Protein AF-A0A7J5AWG3-F1 (afdb_monomer_lite)

pLDDT: mean 84.86, std 14.4, range [39.19, 98.0]

Sequence (70 aa):
MFTALTGVIAEVLAGRTEHGLMPKCSQPVALDLHDRVANCVAAGDARGAEAAMRELLGDARHASGSGSNR

Structure (mmCIF, N/CA/C/O backbone):
data_AF-A0A7J5AWG3-F1
#
_entry.id   AF-A0A7J5AWG3-F1
#
loop_
_atom_site.group_PDB
_atom_site.id
_atom_site.type_symbol
_atom_site.label_atom_id
_atom_site.label_alt_id
_atom_site.label_comp_id
_atom_site.label_asym_id
_atom_site.label_entity_id
_atom_site.label_seq_id
_atom_site.pdbx_PDB_ins_code
_atom_site.Cartn_x
_atom_site.Cartn_y
_atom_site.Cartn_z
_atom_site.occupancy
_atom_site.B_iso_or_equiv
_atom_site.auth_seq_id
_atom_site.auth_comp_id
_atom_site.auth_asym_id
_atom_site.auth_atom_id
_atom_site.pdbx_PDB_model_num
ATOM 1 N N . MET A 1 1 ? -3.986 10.796 13.202 1.00 73.25 1 MET A N 1
ATOM 2 C CA . MET A 1 1 ? -2.697 11.398 12.790 1.00 73.25 1 MET A CA 1
ATOM 3 C C . MET A 1 1 ? -2.494 11.302 11.277 1.00 73.25 1 MET A C 1
ATOM 5 O O . MET A 1 1 ? -2.478 12.346 10.648 1.00 73.25 1 MET A O 1
ATOM 9 N N . PHE A 1 2 ? -2.428 10.108 10.668 1.00 76.19 2 PHE A N 1
ATOM 10 C CA . PHE A 1 2 ? -2.211 9.949 9.213 1.00 76.19 2 PHE A CA 1
ATOM 11 C C . PHE A 1 2 ? -3.269 10.598 8.311 1.00 76.19 2 PHE A C 1
ATOM 13 O O . PHE A 1 2 ? -2.932 11.102 7.248 1.00 76.19 2 PHE A O 1
ATOM 20 N N . THR A 1 3 ? -4.523 10.674 8.755 1.00 87.31 3 THR A N 1
ATOM 21 C CA . THR A 1 3 ? -5.607 11.348 8.022 1.00 87.31 3 THR A CA 1
ATOM 22 C C . THR A 1 3 ? -5.333 12.836 7.781 1.00 87.31 3 THR A C 1
ATOM 24 O O . THR A 1 3 ? -5.771 13.389 6.781 1.00 87.31 3 THR A O 1
ATOM 27 N 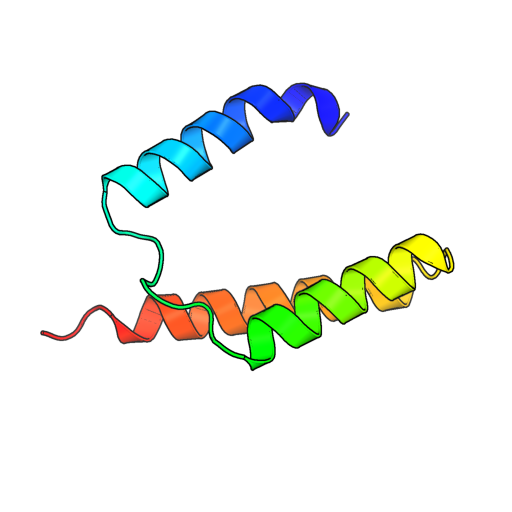N . ALA A 1 4 ? -4.571 13.492 8.664 1.00 92.75 4 ALA A N 1
ATOM 28 C CA . ALA A 1 4 ? -4.177 14.889 8.475 1.00 92.75 4 ALA A CA 1
ATOM 29 C C . ALA A 1 4 ? -3.158 15.067 7.331 1.00 92.75 4 ALA A C 1
ATOM 31 O O . ALA A 1 4 ? -3.000 16.170 6.820 1.00 92.75 4 ALA A O 1
ATOM 32 N N . LEU A 1 5 ? -2.481 13.989 6.913 1.00 94.19 5 LEU A N 1
ATOM 33 C CA . LEU A 1 5 ? -1.509 14.000 5.817 1.00 94.19 5 LEU A CA 1
ATOM 34 C C . LEU A 1 5 ? -2.143 13.700 4.456 1.00 94.19 5 LEU A C 1
ATOM 36 O O . LEU A 1 5 ? -1.465 13.842 3.443 1.00 94.19 5 LEU A O 1
ATOM 40 N N . THR A 1 6 ? -3.419 13.302 4.405 1.00 93.12 6 THR A N 1
ATOM 41 C CA . THR A 1 6 ? -4.081 12.866 3.167 1.00 93.12 6 THR A CA 1
ATOM 42 C C . THR A 1 6 ? -3.966 13.899 2.046 1.00 93.12 6 THR A C 1
ATOM 44 O O . THR A 1 6 ? -3.619 13.523 0.931 1.00 93.12 6 THR A O 1
ATOM 47 N N . GLY A 1 7 ? -4.175 15.189 2.339 1.00 95.25 7 GLY A N 1
ATOM 48 C CA . GLY A 1 7 ? -4.052 16.255 1.336 1.00 95.25 7 GLY A CA 1
ATOM 49 C C . GLY A 1 7 ? -2.634 16.388 0.774 1.00 95.25 7 GLY A C 1
ATOM 50 O O . GLY A 1 7 ? -2.448 16.403 -0.435 1.00 95.25 7 GLY A O 1
ATOM 51 N N . VAL A 1 8 ? -1.616 16.395 1.641 1.00 95.69 8 VAL A N 1
ATOM 52 C CA . VAL A 1 8 ? -0.207 16.501 1.218 1.00 95.69 8 VAL A CA 1
ATOM 53 C C . VAL A 1 8 ? 0.232 15.271 0.419 1.00 95.69 8 VAL A C 1
ATOM 55 O O . VAL A 1 8 ? 0.924 15.398 -0.585 1.00 95.69 8 VAL A O 1
ATOM 58 N N . ILE A 1 9 ? -0.180 14.073 0.844 1.00 93.12 9 ILE A N 1
ATOM 59 C CA . ILE A 1 9 ? 0.120 12.824 0.132 1.00 93.12 9 ILE A CA 1
ATOM 60 C C . ILE A 1 9 ? -0.516 12.838 -1.260 1.00 93.12 9 ILE A C 1
ATOM 62 O O . ILE A 1 9 ? 0.147 12.462 -2.225 1.00 93.12 9 ILE A O 1
ATOM 66 N N . ALA A 1 10 ? -1.767 13.292 -1.372 1.00 94.00 10 ALA A N 1
ATOM 67 C CA . ALA A 1 10 ? -2.458 13.398 -2.652 1.00 94.00 10 ALA A CA 1
ATOM 68 C C . ALA A 1 10 ? -1.709 14.324 -3.623 1.00 94.00 10 ALA A C 1
ATOM 70 O O . ALA A 1 10 ? -1.405 13.901 -4.737 1.00 94.00 10 ALA A O 1
ATOM 71 N N . GLU A 1 11 ? -1.319 15.521 -3.175 1.00 96.38 11 GLU A N 1
ATOM 72 C CA . GLU A 1 11 ? -0.563 16.478 -3.998 1.00 96.38 11 GLU A CA 1
ATOM 73 C C . GLU A 1 11 ? 0.788 15.913 -4.465 1.00 96.38 11 GLU A C 1
ATOM 75 O O . GLU A 1 11 ? 1.157 16.036 -5.632 1.00 96.38 11 GLU A O 1
ATOM 80 N N . VAL A 1 12 ? 1.524 15.225 -3.585 1.00 93.88 12 VAL A N 1
ATOM 81 C CA . VAL A 1 12 ? 2.809 14.605 -3.954 1.00 93.88 12 VAL A CA 1
ATOM 82 C C . VAL A 1 12 ? 2.623 13.500 -4.998 1.00 93.88 12 VAL A C 1
ATOM 84 O O . VAL A 1 12 ? 3.420 13.396 -5.934 1.00 93.88 12 VAL A O 1
ATOM 87 N N . LEU A 1 13 ? 1.598 12.656 -4.852 1.00 91.50 13 LEU A N 1
ATOM 88 C CA . LEU A 1 13 ? 1.311 11.587 -5.812 1.00 91.50 13 LEU A CA 1
ATOM 89 C C . LEU A 1 13 ? 0.872 12.145 -7.173 1.00 91.50 13 LEU A C 1
ATOM 91 O O . LEU A 1 13 ? 1.327 11.642 -8.205 1.00 91.50 13 LEU A O 1
ATOM 95 N N . ALA A 1 14 ? 0.048 13.198 -7.175 1.00 92.62 14 ALA A N 1
ATOM 96 C CA . ALA A 1 14 ? -0.370 13.899 -8.385 1.00 92.62 14 ALA A CA 1
ATOM 97 C C . ALA A 1 14 ? 0.841 14.492 -9.120 1.00 92.62 14 ALA A C 1
ATOM 99 O O . ALA A 1 14 ? 1.114 14.098 -10.254 1.00 92.62 14 ALA A O 1
ATOM 100 N N . GLY A 1 15 ? 1.657 15.303 -8.439 1.00 93.12 15 GLY A N 1
ATOM 101 C CA . GLY A 1 15 ? 2.840 15.919 -9.045 1.00 93.12 15 GLY A CA 1
ATOM 102 C C . GLY A 1 15 ? 3.843 14.892 -9.585 1.00 93.12 15 GLY A C 1
ATOM 103 O O . GLY A 1 15 ? 4.388 15.051 -10.675 1.00 93.12 15 GLY A O 1
ATOM 104 N N . ARG A 1 16 ? 4.062 13.772 -8.882 1.00 91.00 16 ARG A N 1
ATOM 105 C CA . ARG A 1 16 ? 4.933 12.687 -9.381 1.00 91.00 16 ARG A CA 1
ATOM 106 C C . ARG A 1 16 ? 4.392 12.020 -10.645 1.00 91.00 16 ARG A C 1
ATOM 108 O O . ARG A 1 16 ? 5.187 11.584 -11.476 1.00 91.00 16 ARG A O 1
ATOM 115 N N . THR A 1 17 ? 3.073 11.917 -10.772 1.00 87.75 17 THR A N 1
ATOM 116 C CA . THR A 1 17 ? 2.418 11.355 -11.958 1.00 87.75 17 THR A CA 1
ATOM 117 C C . THR A 1 17 ? 2.531 12.320 -13.134 1.00 87.75 17 THR A C 1
ATOM 119 O O . THR A 1 17 ? 2.983 11.925 -14.206 1.00 87.75 17 THR A O 1
ATOM 122 N N . GLU A 1 18 ? 2.216 13.597 -12.912 1.00 91.19 18 GLU A N 1
ATOM 123 C CA . GLU A 1 18 ? 2.289 14.661 -13.920 1.00 91.19 18 GLU A CA 1
ATOM 124 C C . GLU A 1 18 ? 3.712 14.871 -14.453 1.00 91.19 18 GLU A C 1
ATOM 126 O O . GLU A 1 18 ? 3.911 15.043 -15.654 1.00 91.19 18 GLU A O 1
ATOM 131 N N . HIS A 1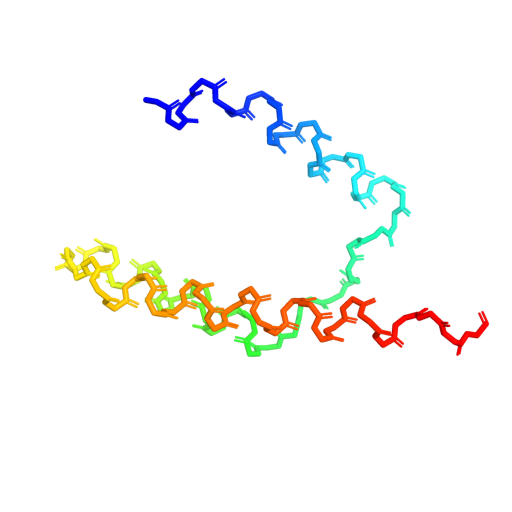 19 ? 4.721 14.783 -13.583 1.00 89.81 19 HIS A N 1
ATOM 132 C CA . HIS A 1 19 ? 6.128 14.923 -13.961 1.00 89.81 19 HIS A CA 1
ATOM 133 C C . HIS A 1 19 ? 6.782 13.623 -14.463 1.00 89.81 19 HIS A C 1
ATOM 135 O O . HIS A 1 19 ? 7.992 13.597 -14.685 1.00 89.81 19 HIS A O 1
ATOM 141 N N . GLY A 1 20 ? 6.023 12.535 -14.641 1.00 84.31 20 GLY A N 1
ATOM 142 C CA . GLY A 1 20 ? 6.548 11.280 -15.192 1.00 84.31 20 GLY A CA 1
ATOM 143 C C . GLY A 1 20 ? 7.558 10.557 -14.291 1.00 84.31 20 GLY A C 1
ATOM 144 O O . GLY A 1 20 ? 8.354 9.757 -14.774 1.00 84.31 20 GLY A O 1
ATOM 145 N N . LEU A 1 21 ? 7.528 10.819 -12.980 1.00 85.31 21 LEU A N 1
ATOM 146 C CA . LEU A 1 21 ? 8.386 10.176 -11.974 1.00 85.31 21 LEU A CA 1
ATOM 147 C C . LEU A 1 21 ? 7.814 8.838 -11.474 1.00 85.31 21 LEU A C 1
ATOM 149 O O . LEU A 1 21 ? 8.412 8.174 -10.622 1.00 85.31 21 LEU A O 1
ATOM 153 N N . MET A 1 22 ? 6.635 8.457 -11.967 1.00 82.00 22 MET A N 1
ATOM 154 C CA . MET A 1 22 ? 6.038 7.140 -11.773 1.00 82.00 22 MET A CA 1
ATOM 155 C C . MET A 1 22 ? 6.397 6.228 -12.957 1.00 82.00 22 MET A C 1
ATOM 157 O O . MET A 1 22 ? 6.247 6.639 -14.110 1.00 82.00 22 MET A O 1
ATOM 161 N N . PRO A 1 23 ? 6.848 4.985 -12.708 1.00 73.94 23 PRO A N 1
ATOM 162 C CA . PRO A 1 23 ? 7.002 3.988 -13.762 1.00 73.94 23 PRO A CA 1
ATOM 163 C C . PRO A 1 23 ? 5.688 3.786 -14.527 1.00 73.94 23 PRO A C 1
ATOM 165 O O . PRO A 1 23 ? 4.620 3.743 -13.922 1.00 73.94 23 PRO A O 1
ATOM 168 N N . LYS A 1 24 ? 5.763 3.610 -15.852 1.00 75.75 24 LYS A N 1
ATOM 169 C CA . LYS A 1 24 ? 4.574 3.374 -16.700 1.00 75.75 24 LYS A CA 1
ATOM 170 C C . LYS A 1 24 ? 3.860 2.057 -16.385 1.00 75.75 24 LYS A C 1
ATOM 172 O O . LYS A 1 24 ? 2.653 1.963 -16.568 1.00 75.75 24 LYS A O 1
ATOM 177 N N . CYS A 1 25 ? 4.613 1.060 -15.924 1.00 73.12 25 CYS A N 1
ATOM 178 C CA . CYS A 1 25 ? 4.094 -0.223 -15.473 1.00 73.12 25 CYS A CA 1
ATOM 179 C C . CYS A 1 25 ? 4.706 -0.548 -14.111 1.00 73.12 25 CYS A C 1
ATOM 181 O O . CYS A 1 25 ? 5.930 -0.505 -13.957 1.00 73.12 25 CYS A O 1
ATOM 183 N N . SER A 1 26 ? 3.863 -0.900 -13.143 1.00 74.19 26 SER A N 1
ATOM 184 C CA . SER A 1 26 ? 4.323 -1.460 -11.874 1.00 74.19 26 SER A CA 1
ATOM 185 C C . SER A 1 26 ? 5.008 -2.800 -12.121 1.00 74.19 26 SER A C 1
ATOM 187 O O . SER A 1 26 ? 4.530 -3.613 -12.914 1.00 74.19 26 SER A O 1
ATOM 189 N N . GLN A 1 27 ? 6.129 -3.040 -11.444 1.00 77.62 27 GLN A N 1
ATOM 190 C CA . GLN A 1 27 ? 6.774 -4.348 -11.495 1.00 77.62 27 GLN A CA 1
ATOM 191 C C . GLN A 1 27 ? 5.877 -5.386 -10.796 1.00 77.62 27 GLN A C 1
ATOM 193 O O . GLN A 1 27 ? 5.338 -5.060 -9.737 1.00 77.62 27 GLN A O 1
ATOM 198 N N . PRO A 1 28 ? 5.737 -6.618 -11.325 1.00 79.88 28 PRO A N 1
ATOM 199 C CA . PRO A 1 28 ? 4.891 -7.654 -10.722 1.00 79.88 28 PRO A CA 1
ATOM 200 C C . PRO A 1 28 ? 5.177 -7.882 -9.232 1.00 79.88 28 PRO A C 1
ATOM 202 O O . PRO A 1 28 ? 4.256 -7.905 -8.427 1.00 79.88 28 PRO A O 1
ATOM 205 N N . VAL A 1 29 ? 6.459 -7.889 -8.849 1.00 80.62 29 VAL A N 1
ATOM 206 C CA . VAL A 1 29 ? 6.895 -8.023 -7.448 1.00 80.62 29 VAL A CA 1
ATOM 207 C C . VAL A 1 29 ? 6.334 -6.931 -6.528 1.00 80.62 29 VAL A C 1
ATOM 209 O O . VAL A 1 29 ? 5.980 -7.202 -5.386 1.00 80.62 29 VAL A O 1
ATOM 212 N N . ALA A 1 30 ? 6.183 -5.698 -7.019 1.00 83.94 30 ALA A N 1
ATOM 213 C CA . ALA A 1 30 ? 5.620 -4.614 -6.222 1.00 83.94 30 ALA A CA 1
ATOM 214 C C . ALA A 1 30 ? 4.117 -4.821 -5.977 1.00 83.94 30 ALA A C 1
ATOM 216 O O . ALA A 1 30 ? 3.629 -4.493 -4.899 1.00 83.94 30 ALA A O 1
ATOM 217 N N . LEU A 1 31 ? 3.392 -5.381 -6.953 1.00 87.25 31 LEU A N 1
ATOM 218 C CA . LEU A 1 31 ? 1.973 -5.720 -6.801 1.00 87.25 31 LEU A CA 1
ATOM 219 C C . LEU A 1 31 ? 1.788 -6.840 -5.770 1.00 87.25 31 LEU A C 1
ATOM 221 O O . LEU A 1 31 ? 0.987 -6.684 -4.852 1.00 87.25 31 LEU A O 1
ATOM 225 N N . ASP A 1 32 ? 2.600 -7.897 -5.847 1.00 90.62 32 ASP A N 1
ATOM 226 C CA . ASP A 1 32 ? 2.562 -9.005 -4.883 1.00 90.62 32 ASP A CA 1
ATOM 227 C C . ASP A 1 32 ? 2.849 -8.524 -3.448 1.00 90.62 32 ASP A C 1
ATOM 229 O O . ASP A 1 32 ? 2.202 -8.941 -2.483 1.00 90.62 32 ASP A O 1
ATOM 233 N N . LEU A 1 33 ? 3.802 -7.599 -3.292 1.00 91.50 33 LEU A N 1
ATOM 234 C CA . LEU A 1 33 ? 4.115 -6.994 -1.998 1.00 91.50 33 LEU A CA 1
ATOM 235 C C . LEU A 1 33 ? 2.978 -6.102 -1.480 1.00 91.50 33 LEU A C 1
ATOM 237 O O . LEU A 1 33 ? 2.704 -6.120 -0.279 1.00 91.50 33 LEU A O 1
ATOM 241 N N . HIS A 1 34 ? 2.276 -5.368 -2.350 1.00 91.81 34 HIS A N 1
ATOM 242 C CA . HIS A 1 34 ? 1.075 -4.622 -1.960 1.00 91.81 34 HIS A CA 1
ATOM 243 C C . HIS A 1 34 ? -0.030 -5.547 -1.435 1.00 91.81 34 HIS A C 1
ATOM 245 O O . HIS A 1 34 ? -0.589 -5.277 -0.367 1.00 91.81 34 HIS A O 1
ATOM 251 N N . ASP A 1 35 ? -0.294 -6.657 -2.125 1.00 94.94 35 ASP A N 1
ATOM 252 C CA . ASP A 1 35 ? -1.282 -7.651 -1.694 1.00 94.94 35 ASP A CA 1
ATOM 253 C C . ASP A 1 35 ? -0.891 -8.280 -0.354 1.00 94.94 35 ASP A C 1
ATOM 255 O O . ASP A 1 35 ? -1.720 -8.438 0.547 1.00 94.94 35 ASP A O 1
ATOM 259 N N . ARG A 1 36 ? 0.398 -8.579 -0.167 1.00 96.12 36 ARG A N 1
ATOM 260 C CA . ARG A 1 36 ? 0.916 -9.105 1.100 1.00 96.12 36 ARG A CA 1
ATOM 261 C C . ARG A 1 36 ? 0.689 -8.139 2.261 1.00 96.12 36 ARG A C 1
ATOM 263 O O . ARG A 1 36 ? 0.241 -8.571 3.323 1.00 96.12 36 ARG A O 1
ATOM 270 N N . VAL A 1 37 ? 0.953 -6.846 2.068 1.00 96.38 37 VAL A N 1
ATOM 271 C CA . VAL A 1 37 ? 0.682 -5.820 3.088 1.00 96.38 37 VAL A CA 1
ATOM 272 C C . VAL A 1 37 ? -0.807 -5.778 3.423 1.00 96.38 37 VAL A C 1
ATOM 274 O O . VAL A 1 37 ? -1.162 -5.811 4.603 1.00 96.38 37 VAL A O 1
ATOM 277 N N . ALA A 1 38 ? -1.678 -5.738 2.410 1.00 96.62 38 ALA A N 1
ATOM 278 C CA . ALA A 1 38 ? -3.125 -5.687 2.605 1.00 96.62 38 ALA A CA 1
ATOM 279 C C . ALA A 1 38 ? -3.633 -6.895 3.408 1.00 96.62 38 ALA A C 1
ATOM 281 O O . ALA A 1 38 ? -4.399 -6.728 4.360 1.00 96.62 38 ALA A O 1
ATOM 282 N N . ASN A 1 39 ? -3.136 -8.093 3.091 1.00 97.81 39 ASN A N 1
ATOM 283 C CA . ASN A 1 39 ? -3.478 -9.324 3.799 1.00 97.81 39 ASN A CA 1
ATOM 284 C C . ASN A 1 39 ? -3.015 -9.306 5.264 1.00 97.81 39 ASN A C 1
ATOM 286 O O . ASN A 1 39 ? -3.794 -9.651 6.152 1.00 97.81 39 ASN A O 1
ATOM 290 N N . CYS A 1 40 ? -1.786 -8.860 5.547 1.00 98.00 40 CYS A N 1
ATOM 291 C CA . CYS A 1 40 ? -1.297 -8.730 6.923 1.00 98.00 40 CYS A CA 1
ATOM 292 C C . CYS A 1 40 ? -2.124 -7.721 7.734 1.00 98.00 40 CYS A C 1
ATOM 294 O O . CYS A 1 40 ? -2.469 -7.996 8.882 1.00 98.00 40 CYS A O 1
ATOM 296 N N . VAL A 1 41 ? -2.493 -6.581 7.136 1.00 96.69 41 VAL A N 1
ATOM 297 C CA . VAL A 1 41 ? -3.354 -5.580 7.787 1.00 96.69 41 VAL A CA 1
ATOM 298 C C . VAL A 1 41 ? -4.734 -6.163 8.090 1.00 96.69 41 VAL A C 1
ATOM 300 O O . VAL A 1 41 ? -5.209 -6.030 9.217 1.00 96.69 41 VAL A O 1
ATOM 303 N N . ALA A 1 42 ? -5.356 -6.844 7.125 1.00 96.81 42 ALA A N 1
ATOM 304 C CA . A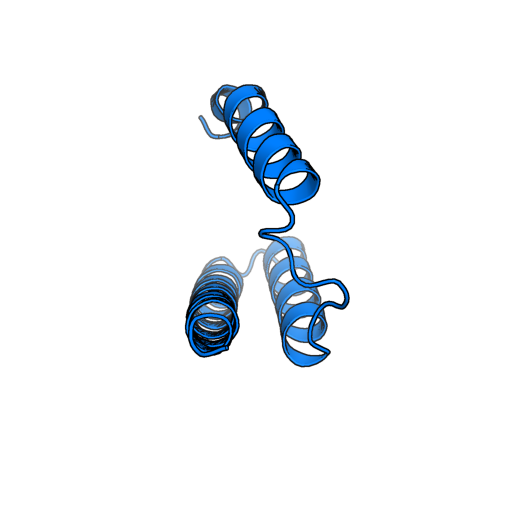LA A 1 42 ? -6.660 -7.478 7.311 1.00 96.81 42 ALA A CA 1
ATOM 305 C C . ALA A 1 42 ? -6.634 -8.562 8.405 1.00 96.81 42 ALA A C 1
ATOM 307 O O . ALA A 1 42 ? -7.594 -8.699 9.161 1.00 96.81 42 ALA A O 1
ATOM 308 N N . ALA A 1 43 ? -5.522 -9.291 8.528 1.00 97.50 43 ALA A N 1
ATOM 309 C CA . ALA A 1 43 ? -5.305 -10.297 9.565 1.00 97.50 43 ALA A CA 1
ATOM 310 C C . ALA A 1 43 ? -4.903 -9.713 10.938 1.00 97.50 43 ALA A C 1
ATOM 312 O O . ALA A 1 43 ? -4.784 -10.463 11.905 1.00 97.50 43 ALA A O 1
ATOM 313 N N . GLY A 1 44 ? -4.668 -8.399 11.046 1.00 97.38 44 GLY A N 1
ATOM 314 C CA . GLY A 1 44 ? -4.170 -7.759 12.269 1.00 97.38 44 GLY A CA 1
ATOM 315 C C . GLY A 1 44 ? -2.692 -8.041 12.579 1.00 97.38 44 GLY A C 1
ATOM 316 O O . GLY A 1 44 ? -2.223 -7.733 13.676 1.00 97.38 44 GLY A O 1
ATOM 317 N N . ASP A 1 45 ? -1.939 -8.599 11.629 1.00 98.00 45 ASP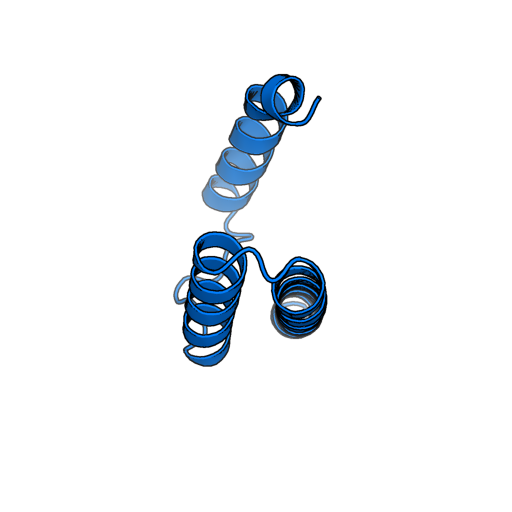 A N 1
ATOM 318 C CA . ASP A 1 45 ? -0.506 -8.860 11.762 1.00 98.00 45 ASP A CA 1
ATOM 319 C C . ASP A 1 45 ? 0.308 -7.591 11.476 1.00 98.00 45 ASP A C 1
ATOM 321 O O . ASP A 1 45 ? 0.805 -7.347 10.371 1.00 98.00 45 ASP A O 1
ATOM 325 N N . ALA A 1 46 ? 0.465 -6.769 12.513 1.00 96.94 46 ALA A N 1
ATOM 326 C CA . ALA A 1 46 ? 1.217 -5.524 12.426 1.00 96.94 46 ALA A CA 1
ATOM 327 C C . ALA A 1 46 ? 2.695 -5.733 12.046 1.00 96.94 46 ALA A C 1
ATOM 329 O O . ALA A 1 46 ? 3.273 -4.887 11.364 1.00 96.94 46 ALA A O 1
ATOM 330 N N . ARG A 1 47 ? 3.318 -6.844 12.468 1.00 97.62 47 ARG A N 1
ATOM 331 C CA . ARG A 1 47 ? 4.734 -7.119 12.168 1.00 97.62 47 ARG A CA 1
ATOM 332 C C . ARG A 1 47 ? 4.913 -7.552 10.720 1.00 97.62 47 ARG A C 1
ATOM 334 O O . ARG A 1 47 ? 5.816 -7.053 10.057 1.00 97.62 47 ARG A O 1
ATOM 341 N N . GLY A 1 48 ? 4.048 -8.435 10.225 1.00 96.81 48 GLY A N 1
ATOM 342 C CA . GLY A 1 48 ? 4.057 -8.842 8.822 1.00 96.81 48 GLY A CA 1
ATOM 343 C C . GLY A 1 48 ? 3.793 -7.671 7.879 1.00 96.81 48 GLY A C 1
ATOM 344 O O . GLY A 1 48 ? 4.507 -7.514 6.889 1.00 96.81 48 GLY A O 1
ATOM 345 N N . ALA A 1 49 ? 2.841 -6.797 8.223 1.00 97.00 49 ALA A N 1
ATOM 346 C CA . ALA A 1 49 ? 2.549 -5.599 7.438 1.00 97.00 49 ALA A CA 1
ATOM 347 C C . ALA A 1 49 ? 3.754 -4.646 7.379 1.00 97.00 49 ALA A C 1
ATOM 349 O O . ALA A 1 49 ? 4.092 -4.131 6.314 1.00 97.00 49 ALA A O 1
ATOM 350 N N . GLU A 1 50 ? 4.431 -4.429 8.509 1.00 95.81 50 GLU A N 1
ATOM 351 C CA . GLU A 1 50 ? 5.606 -3.559 8.582 1.00 95.81 50 GLU A CA 1
ATOM 352 C C . GLU A 1 50 ? 6.799 -4.118 7.795 1.00 95.81 50 GLU A C 1
ATOM 354 O O . GLU A 1 50 ? 7.413 -3.386 7.013 1.00 95.81 50 GLU A O 1
ATOM 359 N N . ALA A 1 51 ? 7.069 -5.420 7.920 1.00 96.00 51 ALA A N 1
ATOM 360 C CA . ALA A 1 51 ? 8.126 -6.091 7.172 1.00 96.00 51 ALA A CA 1
ATOM 361 C C . ALA A 1 51 ? 7.885 -6.017 5.655 1.00 96.00 51 ALA A C 1
ATOM 363 O O . ALA A 1 51 ? 8.777 -5.609 4.910 1.00 96.00 51 ALA A O 1
ATOM 364 N N . ALA A 1 52 ? 6.664 -6.326 5.204 1.00 94.81 52 ALA A N 1
ATOM 365 C CA . ALA A 1 52 ? 6.301 -6.264 3.789 1.00 94.81 52 ALA A CA 1
ATOM 366 C C . ALA A 1 52 ? 6.367 -4.827 3.231 1.00 94.81 52 ALA A C 1
ATOM 368 O O . ALA A 1 52 ? 6.848 -4.613 2.119 1.00 94.81 52 ALA A O 1
ATOM 369 N N . MET A 1 53 ? 5.980 -3.813 4.018 1.00 93.44 53 MET A N 1
ATOM 370 C CA . MET A 1 53 ? 6.127 -2.404 3.624 1.00 93.44 53 MET A CA 1
ATOM 371 C C . MET A 1 53 ? 7.594 -1.974 3.484 1.00 93.44 53 MET A C 1
ATOM 373 O O . MET A 1 53 ? 7.924 -1.182 2.596 1.00 93.44 53 MET A O 1
ATOM 377 N N . ARG A 1 54 ? 8.495 -2.469 4.344 1.00 93.81 54 ARG A N 1
ATOM 378 C CA . ARG A 1 54 ? 9.936 -2.185 4.222 1.00 93.81 54 ARG A CA 1
ATOM 379 C C . ARG A 1 54 ? 10.530 -2.789 2.958 1.00 93.81 54 ARG A C 1
ATOM 381 O O . ARG A 1 54 ? 11.323 -2.114 2.303 1.00 93.81 54 ARG A O 1
ATOM 388 N N . GLU A 1 55 ? 10.138 -4.016 2.634 1.00 92.31 55 GLU A N 1
ATOM 389 C CA . GLU A 1 55 ? 10.548 -4.727 1.421 1.00 92.31 55 GLU A CA 1
ATOM 390 C C . GLU A 1 55 ? 10.100 -3.958 0.169 1.00 92.31 55 GLU A C 1
ATOM 392 O O . GLU A 1 55 ? 10.937 -3.546 -0.633 1.00 92.31 55 GLU A O 1
ATOM 397 N N . LEU A 1 56 ? 8.815 -3.592 0.100 1.00 89.00 56 LEU A N 1
ATOM 398 C CA . LEU A 1 56 ? 8.241 -2.787 -0.985 1.00 89.00 56 LEU A CA 1
ATOM 399 C C . LEU A 1 56 ? 8.988 -1.458 -1.207 1.00 89.00 56 LEU A C 1
ATOM 401 O O . LEU A 1 56 ? 9.295 -1.078 -2.339 1.00 89.00 56 LEU A O 1
ATOM 405 N N . LEU A 1 57 ? 9.300 -0.728 -0.130 1.00 86.00 57 LEU A N 1
ATOM 406 C CA . LEU A 1 57 ? 10.047 0.532 -0.224 1.00 86.00 57 LEU A CA 1
ATOM 407 C C . LEU A 1 57 ? 11.514 0.319 -0.628 1.00 86.00 57 LEU A C 1
ATOM 409 O O . LEU A 1 57 ? 12.123 1.213 -1.223 1.00 86.00 57 LEU A O 1
ATOM 413 N N . GLY A 1 58 ? 12.101 -0.826 -0.272 1.00 85.12 58 GLY A N 1
ATOM 414 C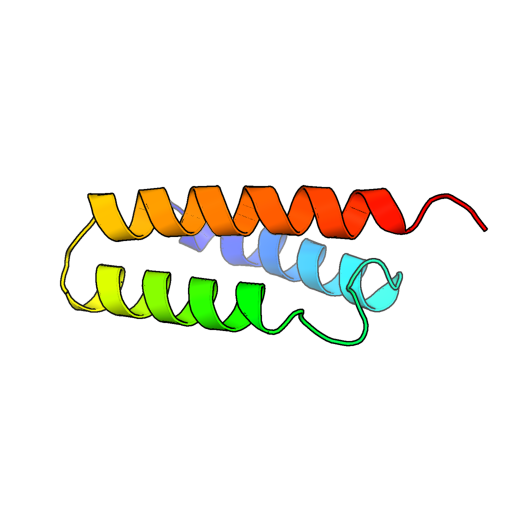 CA . GLY A 1 58 ? 13.407 -1.259 -0.760 1.00 85.12 58 GLY A CA 1
ATOM 415 C C . GLY A 1 58 ? 13.401 -1.401 -2.279 1.00 85.12 58 GLY A C 1
ATOM 416 O O . GLY A 1 58 ? 14.213 -0.766 -2.955 1.00 85.12 58 GLY A O 1
ATOM 417 N N . ASP A 1 59 ? 12.435 -2.135 -2.818 1.00 74.12 59 ASP A N 1
ATOM 418 C CA . ASP A 1 59 ? 12.295 -2.373 -4.258 1.00 74.12 59 ASP A CA 1
ATOM 419 C C . ASP A 1 59 ? 12.021 -1.085 -5.042 1.00 74.12 59 ASP A C 1
ATOM 421 O O . ASP A 1 59 ? 12.652 -0.822 -6.071 1.00 74.12 59 ASP A O 1
ATOM 425 N N . ALA A 1 60 ? 11.144 -0.217 -4.528 1.00 72.12 60 ALA A N 1
ATOM 426 C CA . ALA A 1 60 ? 10.824 1.062 -5.163 1.00 72.12 60 ALA A CA 1
ATOM 427 C C . ALA A 1 60 ? 12.058 1.975 -5.332 1.00 72.12 60 ALA A C 1
ATOM 429 O O . ALA A 1 60 ? 12.189 2.679 -6.342 1.00 72.12 60 ALA A O 1
ATOM 430 N N . ARG A 1 61 ? 12.989 1.954 -4.366 1.00 72.25 61 ARG A N 1
ATOM 431 C CA . ARG A 1 61 ? 14.254 2.708 -4.437 1.00 72.25 61 ARG A CA 1
ATOM 432 C C . ARG A 1 61 ? 15.187 2.166 -5.518 1.00 72.25 61 ARG A C 1
ATOM 434 O O . ARG A 1 61 ? 15.767 2.962 -6.253 1.00 72.25 61 ARG A O 1
ATOM 441 N N . HIS A 1 62 ? 15.286 0.846 -5.660 1.00 67.81 62 HIS A N 1
ATOM 442 C CA . HIS A 1 62 ? 16.085 0.224 -6.721 1.00 67.81 62 HIS A CA 1
ATOM 443 C C . HIS A 1 62 ? 15.514 0.533 -8.109 1.00 67.81 62 HIS A C 1
ATOM 445 O O . HIS A 1 62 ? 16.256 0.932 -9.008 1.00 67.81 62 HIS A O 1
ATOM 451 N N . ALA A 1 63 ? 14.190 0.444 -8.268 1.00 65.88 63 ALA A N 1
ATOM 452 C CA . ALA A 1 63 ? 13.522 0.782 -9.522 1.00 65.88 63 ALA A CA 1
ATOM 453 C C . ALA A 1 63 ? 13.763 2.249 -9.923 1.00 65.88 63 ALA A C 1
ATOM 455 O O . ALA A 1 63 ? 14.109 2.525 -11.070 1.00 65.88 63 ALA A O 1
ATOM 456 N N . SER A 1 64 ? 13.670 3.181 -8.967 1.00 60.88 64 SER A N 1
ATOM 457 C CA . SER A 1 64 ? 13.871 4.619 -9.213 1.00 60.88 64 SER A CA 1
ATOM 458 C C . SER A 1 64 ? 15.334 4.985 -9.523 1.00 60.88 64 SER A C 1
ATOM 460 O O . SER A 1 64 ? 15.580 5.961 -10.226 1.00 60.88 64 SER A O 1
ATOM 462 N N . GLY A 1 65 ? 16.309 4.203 -9.042 1.00 57.84 65 GLY A N 1
ATOM 463 C CA . GLY A 1 65 ? 17.738 4.398 -9.330 1.00 57.84 65 GLY A CA 1
ATOM 464 C C . GLY A 1 65 ? 18.175 3.934 -10.726 1.00 57.84 65 GLY A C 1
ATOM 465 O O . GLY A 1 65 ? 19.138 4.460 -11.277 1.00 57.84 65 GLY A O 1
ATOM 466 N N . SER A 1 66 ? 17.446 2.994 -11.337 1.00 54.25 66 SER A N 1
ATOM 467 C CA . SER A 1 66 ? 17.751 2.464 -12.679 1.00 54.25 66 SER A CA 1
ATOM 468 C C . SER A 1 66 ? 17.376 3.390 -13.852 1.00 54.25 66 SER A C 1
ATOM 470 O O . SER A 1 66 ? 17.709 3.089 -14.997 1.00 54.25 66 SER A O 1
ATOM 472 N N . GLY A 1 67 ? 16.718 4.527 -13.586 1.00 49.59 67 GLY A N 1
ATOM 473 C CA . GLY A 1 67 ? 16.240 5.476 -14.603 1.00 49.59 67 GLY A CA 1
ATOM 474 C C . GLY A 1 67 ? 17.176 6.647 -14.934 1.00 49.59 67 GLY A C 1
ATOM 475 O O . GLY A 1 67 ? 16.854 7.425 -15.823 1.00 49.59 67 GLY A O 1
ATOM 476 N N . SER A 1 68 ? 18.319 6.793 -14.252 1.00 47.53 68 SER A N 1
ATOM 477 C CA . SER A 1 68 ? 19.196 7.979 -14.359 1.00 47.53 68 SER A CA 1
ATOM 478 C C . SER A 1 68 ? 20.451 7.775 -15.230 1.00 47.53 68 SER A C 1
ATOM 480 O O . SER A 1 68 ? 21.490 8.379 -14.961 1.00 47.53 68 SER A O 1
ATOM 482 N N . ASN A 1 69 ? 20.394 6.928 -16.263 1.00 43.75 69 ASN A N 1
ATOM 483 C CA . ASN A 1 69 ? 21.472 6.820 -17.255 1.00 43.75 69 ASN A CA 1
ATOM 484 C C . ASN A 1 69 ? 20.921 6.595 -18.671 1.00 43.75 69 ASN A C 1
ATOM 486 O O . ASN A 1 69 ? 20.986 5.483 -19.209 1.00 43.75 69 ASN A O 1
ATOM 490 N N . ARG A 1 70 ? 20.346 7.649 -19.257 1.00 39.19 70 ARG A N 1
ATOM 491 C CA . ARG A 1 70 ? 20.235 7.813 -20.707 1.00 39.19 70 ARG A CA 1
ATOM 492 C C . ARG A 1 70 ? 20.007 9.269 -21.088 1.00 39.19 70 ARG A C 1
ATOM 494 O O . ARG A 1 70 ? 19.223 9.928 -20.374 1.00 39.19 70 ARG A O 1
#

Fol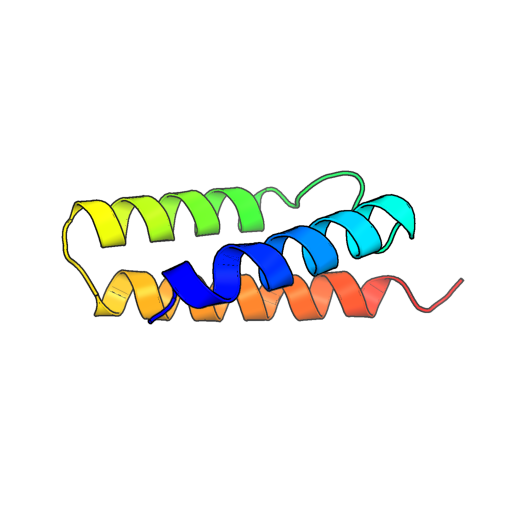dseek 3Di:
DVVVCVVVVVVVVVVCVVVVLDDPDDDPLLVVLVVQLVVCVVVVNPPSNVVSVVVSVVVVVVVSVVPPDD

Secondary structure (DSSP, 8-state):
-GGGGHHHHHHHHHHHHHTT-S-SS--HHHHHHHHHHHHHHHTT-HHHHHHHHHHHHHHHHHHHHTTS--

Radius of gyration: 14.14 Å; chains: 1; bounding box: 28×27×34 Å